Protein AF-A0A316HWS7-F1 (afdb_monomer_lite)

Structure (mmCIF, N/CA/C/O backbone):
data_AF-A0A316HWS7-F1
#
_entry.id   AF-A0A316HWS7-F1
#
loop_
_atom_site.group_PDB
_atom_site.id
_atom_site.type_symbol
_atom_site.label_atom_id
_atom_site.label_alt_id
_atom_site.label_comp_id
_atom_site.label_asym_id
_atom_site.label_entity_id
_atom_site.label_seq_id
_atom_site.pdbx_PDB_ins_code
_atom_site.Cartn_x
_atom_site.Cartn_y
_atom_site.Cartn_z
_atom_site.occupancy
_atom_site.B_iso_or_equiv
_atom_site.auth_seq_id
_atom_site.auth_comp_id
_atom_site.auth_asym_id
_atom_site.auth_atom_id
_atom_site.pdbx_PDB_model_num
ATOM 1 N N . MET A 1 1 ? 24.085 15.420 -29.432 1.00 38.00 1 MET A N 1
ATOM 2 C CA . MET A 1 1 ? 24.221 14.798 -28.099 1.00 38.00 1 MET A CA 1
ATOM 3 C C . MET A 1 1 ? 22.893 14.935 -27.366 1.00 38.00 1 MET A C 1
ATOM 5 O O . MET A 1 1 ? 22.726 15.829 -26.550 1.00 38.00 1 MET A O 1
ATOM 9 N N . THR A 1 2 ? 21.907 14.112 -27.714 1.00 42.03 2 THR A N 1
ATOM 10 C CA . THR A 1 2 ? 20.700 13.953 -26.896 1.00 42.03 2 THR A CA 1
ATOM 11 C C . THR A 1 2 ? 21.102 13.059 -25.739 1.00 42.03 2 THR A C 1
ATOM 13 O O . THR A 1 2 ? 21.417 11.891 -25.956 1.00 42.03 2 THR A O 1
ATOM 16 N N . GLY A 1 3 ? 21.231 13.645 -24.547 1.00 38.53 3 GLY A N 1
ATOM 17 C CA . GLY A 1 3 ? 21.591 12.919 -23.337 1.00 38.53 3 GLY A CA 1
ATOM 18 C C . GLY A 1 3 ? 20.666 11.723 -23.193 1.00 38.53 3 GLY A C 1
ATOM 19 O O . GLY A 1 3 ? 19.465 11.897 -22.994 1.00 38.53 3 GLY A O 1
ATOM 20 N N . ALA A 1 4 ? 21.220 10.525 -23.369 1.00 46.38 4 ALA A N 1
ATOM 21 C CA . ALA A 1 4 ? 20.527 9.294 -23.068 1.00 46.38 4 ALA A CA 1
ATOM 22 C C . ALA A 1 4 ? 20.245 9.344 -21.571 1.00 46.38 4 ALA A C 1
ATOM 24 O O . ALA A 1 4 ? 21.133 9.102 -20.753 1.00 46.38 4 ALA A O 1
ATOM 25 N N . ILE A 1 5 ? 19.027 9.740 -21.202 1.00 48.34 5 ILE A N 1
ATOM 26 C CA . ILE A 1 5 ? 18.534 9.462 -19.868 1.00 48.34 5 ILE A CA 1
ATOM 27 C C . ILE A 1 5 ? 18.347 7.950 -19.861 1.00 48.34 5 ILE A C 1
ATOM 29 O O . ILE A 1 5 ? 17.308 7.430 -20.261 1.00 48.34 5 ILE A O 1
ATOM 33 N N . VAL A 1 6 ? 19.421 7.244 -19.512 1.00 54.03 6 VAL A N 1
ATOM 34 C CA . VAL A 1 6 ? 19.398 5.821 -19.203 1.00 54.03 6 VAL A CA 1
ATOM 35 C C . VAL A 1 6 ? 18.624 5.724 -17.895 1.00 54.03 6 VAL A C 1
ATOM 37 O O . VAL A 1 6 ? 19.195 5.714 -16.809 1.00 54.03 6 VAL A O 1
ATOM 40 N N . TYR A 1 7 ? 17.297 5.795 -17.984 1.00 56.41 7 TYR A N 1
ATOM 41 C CA . TYR A 1 7 ? 16.450 5.419 -16.870 1.00 56.41 7 TYR A CA 1
ATOM 42 C C . TYR A 1 7 ? 16.719 3.939 -16.621 1.00 56.41 7 TYR A C 1
ATOM 44 O O . TYR A 1 7 ? 16.537 3.113 -17.514 1.00 56.41 7 TYR A O 1
ATOM 52 N N . ASP A 1 8 ? 17.187 3.608 -15.420 1.00 65.19 8 ASP A N 1
ATOM 53 C CA . ASP A 1 8 ? 17.309 2.225 -14.983 1.00 65.19 8 ASP A CA 1
ATOM 54 C C . ASP A 1 8 ? 15.892 1.692 -14.727 1.00 65.19 8 ASP A C 1
ATOM 56 O O . ASP A 1 8 ? 15.340 1.756 -13.626 1.00 65.19 8 ASP A O 1
ATOM 60 N N . TYR A 1 9 ? 15.239 1.271 -15.812 1.00 65.06 9 TYR A N 1
ATOM 61 C CA . TYR A 1 9 ? 13.881 0.735 -15.801 1.00 65.06 9 TYR A CA 1
ATOM 62 C C . TYR A 1 9 ? 13.765 -0.479 -14.880 1.00 65.06 9 TYR A C 1
ATOM 64 O O . TYR A 1 9 ? 12.698 -0.699 -14.306 1.00 65.06 9 TYR A O 1
ATOM 72 N N . GLN A 1 10 ? 14.864 -1.217 -14.700 1.00 66.69 10 GLN A N 1
ATOM 73 C CA . GLN A 1 10 ? 14.963 -2.307 -13.741 1.00 66.69 10 GLN A CA 1
ATOM 74 C C . GLN A 1 10 ? 14.808 -1.767 -12.316 1.00 66.69 10 GLN A C 1
ATOM 76 O O . GLN A 1 10 ? 13.919 -2.208 -11.591 1.00 66.69 10 GLN A O 1
ATOM 81 N N . ALA A 1 11 ? 15.581 -0.739 -11.951 1.00 70.31 11 ALA A N 1
ATOM 82 C CA . ALA A 1 11 ? 15.499 -0.109 -10.634 1.00 70.31 11 ALA A CA 1
ATOM 83 C C . ALA A 1 11 ? 14.122 0.528 -10.363 1.00 70.31 11 ALA A C 1
ATOM 85 O O . ALA A 1 11 ? 13.607 0.446 -9.247 1.00 70.31 11 ALA A O 1
ATOM 86 N N . LEU A 1 12 ? 13.485 1.123 -11.378 1.00 68.81 12 LEU A N 1
ATOM 87 C CA . LEU A 1 12 ? 12.126 1.668 -11.261 1.00 68.81 12 LEU A CA 1
ATOM 88 C C . LEU A 1 12 ? 11.074 0.565 -11.086 1.00 68.81 12 LEU A C 1
ATOM 90 O O . LEU A 1 12 ? 10.195 0.690 -10.231 1.00 68.81 12 LEU A O 1
ATOM 94 N N . ALA A 1 13 ? 11.163 -0.522 -11.855 1.00 72.88 13 ALA A N 1
ATOM 95 C CA . ALA A 1 13 ? 10.273 -1.671 -11.715 1.00 72.88 13 ALA A CA 1
ATOM 96 C C . ALA A 1 13 ? 10.434 -2.346 -10.346 1.00 72.88 13 ALA A C 1
ATOM 98 O O . ALA A 1 13 ? 9.436 -2.691 -9.710 1.00 72.88 13 ALA A O 1
ATOM 99 N N . ASP A 1 14 ? 11.669 -2.485 -9.865 1.00 77.75 14 ASP A N 1
ATOM 100 C CA . ASP A 1 14 ? 11.967 -3.031 -8.543 1.00 77.75 14 ASP A CA 1
ATOM 101 C C . ASP A 1 14 ? 11.473 -2.105 -7.424 1.00 77.75 14 ASP A C 1
ATOM 103 O O . ASP A 1 14 ? 10.890 -2.585 -6.450 1.00 77.75 14 ASP A O 1
ATOM 107 N N . GLY A 1 15 ? 11.595 -0.784 -7.593 1.00 76.44 15 GLY A N 1
ATOM 108 C CA . GLY A 1 15 ? 11.021 0.209 -6.684 1.00 76.44 15 GLY A CA 1
ATOM 109 C C . GLY A 1 15 ? 9.495 0.120 -6.603 1.00 76.44 15 GLY A C 1
ATOM 110 O O . GLY A 1 15 ? 8.932 0.105 -5.508 1.00 76.44 15 GLY A O 1
ATOM 111 N N . VAL A 1 16 ? 8.807 -0.023 -7.742 1.00 77.06 16 VAL A N 1
ATOM 112 C CA . VAL A 1 16 ? 7.352 -0.260 -7.772 1.00 77.06 16 VAL A CA 1
ATOM 113 C C . VAL A 1 16 ? 6.992 -1.561 -7.058 1.00 77.06 16 VAL A C 1
ATOM 115 O O . VAL A 1 16 ? 6.060 -1.571 -6.254 1.00 77.06 16 VAL A O 1
ATOM 118 N N . ARG A 1 17 ? 7.750 -2.641 -7.286 1.00 79.19 17 ARG A N 1
ATOM 119 C CA . ARG A 1 17 ? 7.531 -3.936 -6.625 1.00 79.19 17 ARG A CA 1
ATOM 120 C C . ARG A 1 17 ? 7.714 -3.835 -5.105 1.00 79.19 17 ARG A C 1
ATOM 122 O O . ARG A 1 17 ? 6.888 -4.346 -4.352 1.00 79.19 17 ARG A O 1
ATOM 129 N N . GLN A 1 18 ? 8.750 -3.133 -4.639 1.00 81.44 18 GLN A N 1
ATOM 130 C CA . GLN A 1 18 ? 8.958 -2.870 -3.211 1.00 81.44 18 GLN A CA 1
ATOM 131 C C . GLN A 1 18 ? 7.812 -2.061 -2.602 1.00 81.44 18 GLN A C 1
ATOM 133 O O . GLN A 1 18 ? 7.335 -2.408 -1.523 1.00 81.44 18 GLN A O 1
ATOM 138 N N . MET A 1 19 ? 7.337 -1.020 -3.289 1.00 75.56 19 MET A N 1
ATOM 139 C CA . MET A 1 19 ? 6.225 -0.202 -2.800 1.00 75.56 19 MET A CA 1
ATOM 140 C C . MET A 1 19 ? 4.904 -0.981 -2.755 1.00 75.56 19 MET A C 1
ATOM 142 O O . MET A 1 19 ? 4.148 -0.835 -1.797 1.00 75.56 19 MET A O 1
ATOM 146 N N . GLN A 1 20 ? 4.641 -1.860 -3.729 1.00 80.44 20 GLN A N 1
ATOM 147 C CA . GLN A 1 20 ? 3.481 -2.759 -3.700 1.00 80.44 20 GLN A CA 1
ATOM 148 C C . GLN A 1 20 ? 3.541 -3.719 -2.505 1.00 80.44 20 GLN A C 1
ATOM 150 O O . GLN A 1 20 ? 2.556 -3.861 -1.780 1.00 80.44 20 GLN A O 1
ATOM 155 N N . ASN A 1 21 ? 4.707 -4.320 -2.249 1.00 84.25 21 ASN A N 1
ATOM 156 C CA . ASN A 1 21 ? 4.914 -5.183 -1.084 1.00 84.25 21 ASN A CA 1
ATOM 157 C C . ASN A 1 21 ? 4.745 -4.411 0.235 1.00 84.25 21 ASN A C 1
ATOM 159 O O . ASN A 1 21 ? 4.120 -4.907 1.171 1.00 84.25 21 ASN A O 1
ATOM 163 N N . ALA A 1 22 ? 5.267 -3.184 0.316 1.00 77.25 22 ALA A N 1
ATOM 164 C CA . ALA A 1 22 ? 5.090 -2.325 1.482 1.00 77.25 22 ALA A CA 1
ATOM 165 C C . ALA A 1 22 ? 3.608 -1.998 1.719 1.00 77.25 22 ALA A C 1
ATOM 167 O O . ALA A 1 22 ? 3.133 -2.146 2.842 1.00 77.25 22 ALA A O 1
ATOM 168 N N . ASN A 1 23 ? 2.856 -1.636 0.675 1.00 76.88 23 ASN A N 1
ATOM 169 C CA . ASN A 1 23 ? 1.419 -1.378 0.786 1.00 76.88 23 ASN A CA 1
ATOM 170 C C . ASN A 1 23 ? 0.639 -2.615 1.252 1.00 76.88 23 ASN A C 1
ATOM 172 O O . ASN A 1 23 ? -0.202 -2.479 2.137 1.00 76.88 23 ASN A O 1
ATOM 176 N N . GLN A 1 24 ? 0.935 -3.807 0.720 1.00 83.06 24 GLN A N 1
ATOM 177 C CA . GLN A 1 24 ? 0.309 -5.055 1.182 1.00 83.06 24 GLN A CA 1
ATOM 178 C C . GLN A 1 24 ? 0.594 -5.323 2.663 1.00 83.06 24 GLN A C 1
ATOM 180 O O . GLN A 1 24 ? -0.319 -5.656 3.418 1.00 83.06 24 GLN A O 1
ATOM 185 N N . ASN A 1 25 ? 1.838 -5.126 3.106 1.00 81.81 25 ASN A N 1
ATOM 186 C CA . ASN A 1 25 ? 2.198 -5.275 4.516 1.00 81.81 25 ASN A CA 1
ATOM 187 C C . ASN A 1 25 ? 1.467 -4.259 5.405 1.00 81.81 25 ASN A C 1
ATOM 189 O O . ASN A 1 25 ? 1.011 -4.606 6.494 1.00 81.81 25 ASN A O 1
ATOM 193 N N . ILE A 1 26 ? 1.320 -3.006 4.958 1.00 77.38 26 ILE A N 1
ATOM 194 C CA . ILE A 1 26 ? 0.577 -1.997 5.722 1.00 77.38 26 ILE A CA 1
ATOM 195 C C . ILE A 1 26 ? -0.914 -2.355 5.772 1.00 77.38 26 ILE A C 1
ATOM 197 O O . ILE A 1 26 ? -1.519 -2.247 6.833 1.00 77.38 26 ILE A O 1
ATOM 201 N N . GLU A 1 27 ? -1.507 -2.830 4.677 1.00 79.44 27 GLU A N 1
ATOM 202 C CA . GLU A 1 27 ? -2.908 -3.267 4.641 1.00 79.44 27 GLU A CA 1
ATOM 203 C C . GLU A 1 27 ? -3.171 -4.431 5.610 1.00 79.44 27 GLU A C 1
ATOM 205 O O . GLU A 1 27 ? -4.147 -4.405 6.368 1.00 79.44 27 GLU A O 1
ATOM 210 N N . GLN A 1 28 ? -2.258 -5.405 5.669 1.00 83.75 28 GLN A N 1
ATOM 211 C CA . GLN A 1 28 ? -2.309 -6.497 6.645 1.00 83.75 28 GLN A CA 1
ATOM 212 C C . GLN A 1 28 ? -2.193 -5.982 8.085 1.00 83.75 28 GLN A C 1
ATOM 214 O O . GLN A 1 28 ? -3.011 -6.344 8.930 1.00 83.75 28 GLN A O 1
ATOM 219 N N . ASN A 1 29 ? -1.231 -5.096 8.361 1.00 77.38 29 ASN A N 1
ATOM 220 C CA . ASN A 1 29 ? -1.041 -4.511 9.690 1.00 77.38 29 ASN A CA 1
ATOM 221 C C . ASN A 1 29 ? -2.256 -3.694 10.144 1.00 77.38 29 ASN A C 1
ATOM 223 O O . ASN A 1 29 ? -2.669 -3.797 11.295 1.00 77.38 29 ASN A O 1
ATOM 227 N N . VAL A 1 30 ? -2.858 -2.909 9.248 1.00 77.44 30 VAL A N 1
ATOM 228 C CA . VAL A 1 30 ? -4.066 -2.122 9.539 1.00 77.44 30 VAL A CA 1
ATOM 229 C C . VAL A 1 30 ? -5.256 -3.037 9.800 1.00 77.44 30 VAL A C 1
ATOM 231 O O . VAL A 1 30 ? -6.008 -2.794 10.740 1.00 77.44 30 VAL A O 1
ATOM 234 N N . THR A 1 31 ? -5.408 -4.112 9.026 1.00 8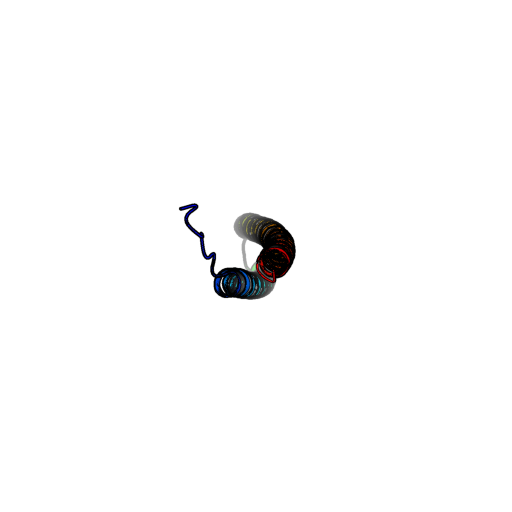1.31 31 THR A N 1
ATOM 235 C CA . THR A 1 31 ? -6.466 -5.110 9.245 1.00 81.31 31 THR A CA 1
ATOM 236 C C . THR A 1 31 ? -6.307 -5.795 10.603 1.00 81.31 31 THR A C 1
ATOM 238 O O . THR A 1 31 ? -7.271 -5.878 11.364 1.00 81.31 31 THR A O 1
ATOM 241 N N . ALA A 1 32 ? -5.088 -6.223 10.942 1.00 81.38 32 ALA A N 1
ATOM 242 C CA . ALA A 1 32 ? -4.781 -6.836 12.232 1.00 81.38 32 ALA A CA 1
ATOM 243 C C . ALA A 1 32 ? -5.035 -5.867 13.398 1.00 81.38 32 ALA A C 1
ATOM 245 O O . ALA A 1 32 ? -5.645 -6.244 14.399 1.00 81.38 32 ALA A O 1
ATOM 246 N N . LEU A 1 33 ? -4.630 -4.602 13.252 1.00 74.88 33 LEU A N 1
ATOM 247 C CA . LEU A 1 33 ? -4.874 -3.566 14.251 1.00 74.88 33 LEU A CA 1
ATOM 248 C C . LEU A 1 33 ? -6.377 -3.300 14.425 1.00 74.88 33 LEU A C 1
ATOM 250 O O . LEU A 1 33 ? -6.849 -3.145 15.546 1.00 74.88 33 LEU A O 1
ATOM 254 N N . ASN A 1 34 ? -7.151 -3.291 13.337 1.00 75.19 34 ASN A N 1
ATOM 255 C CA . ASN A 1 34 ? -8.602 -3.108 13.389 1.00 75.19 34 ASN A CA 1
ATOM 256 C C . ASN A 1 34 ? -9.298 -4.270 14.122 1.00 75.19 34 ASN A C 1
ATOM 258 O O . ASN A 1 34 ? -10.134 -4.033 14.989 1.00 75.19 34 ASN A O 1
ATOM 262 N N . GLN A 1 35 ? -8.884 -5.516 13.871 1.00 79.00 35 GLN A N 1
ATOM 263 C CA . GLN A 1 35 ? -9.390 -6.689 14.597 1.00 79.00 35 GLN A CA 1
ATOM 264 C C . GLN A 1 35 ? -9.052 -6.644 16.093 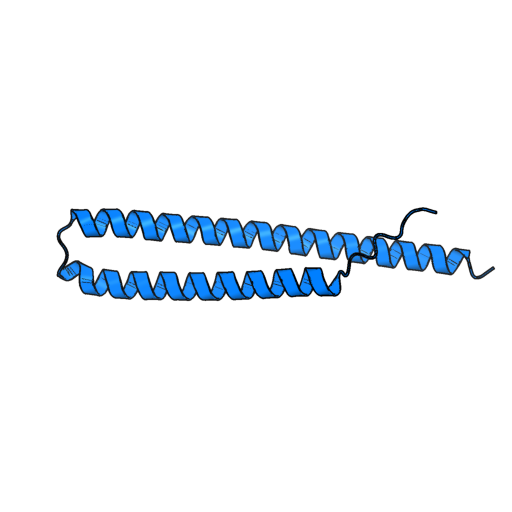1.00 79.00 35 GLN A C 1
ATOM 266 O O . GLN A 1 35 ? -9.917 -6.903 16.931 1.00 79.00 35 GLN A O 1
ATOM 271 N N . GLN A 1 36 ? -7.814 -6.279 16.444 1.00 73.38 36 GLN A N 1
ATOM 272 C CA . GLN A 1 36 ? -7.412 -6.125 17.845 1.00 73.38 36 GLN A CA 1
ATOM 273 C C . GLN A 1 36 ? -8.236 -5.041 18.539 1.00 73.38 36 GLN A C 1
ATOM 275 O O . GLN A 1 36 ? -8.739 -5.263 19.640 1.00 73.38 36 GLN A O 1
ATOM 280 N N . VAL A 1 37 ? -8.438 -3.895 17.885 1.00 69.19 37 VAL A N 1
ATOM 281 C CA . VAL A 1 37 ? -9.243 -2.814 18.453 1.00 69.19 37 VAL A CA 1
ATOM 282 C C . VAL A 1 37 ? -10.720 -3.181 18.538 1.00 69.19 37 VAL A C 1
ATOM 284 O O . VAL A 1 37 ? -11.323 -2.875 19.555 1.00 69.19 37 VAL A O 1
ATOM 287 N N . GLN A 1 38 ? -11.296 -3.902 17.573 1.00 70.94 38 GLN A N 1
ATOM 288 C CA . GLN A 1 38 ? -12.661 -4.427 17.706 1.00 70.94 38 GLN A CA 1
ATOM 289 C C . GLN A 1 38 ? -12.811 -5.339 18.927 1.00 70.94 38 GLN A C 1
ATOM 291 O O . GLN A 1 38 ? -13.785 -5.199 19.657 1.00 70.94 38 GLN A O 1
ATOM 296 N N . SER A 1 39 ? -11.829 -6.202 19.211 1.00 74.25 39 SER A N 1
ATOM 297 C CA . SER A 1 39 ? -11.860 -7.029 20.429 1.00 74.25 39 SER A CA 1
ATOM 298 C C . SER A 1 39 ? -11.723 -6.213 21.720 1.00 74.25 39 SER A C 1
ATOM 300 O O . SER A 1 39 ? -12.267 -6.584 22.755 1.00 74.25 39 SER A O 1
ATOM 302 N N . LEU A 1 40 ? -11.018 -5.079 21.662 1.00 66.81 40 LEU A N 1
ATOM 303 C CA . LEU A 1 40 ? -10.856 -4.156 22.787 1.00 66.81 40 LEU A CA 1
ATOM 304 C C . LEU A 1 40 ? -12.036 -3.188 22.920 1.00 66.81 40 LEU A C 1
ATOM 306 O O . LEU A 1 40 ? -12.243 -2.642 24.000 1.00 66.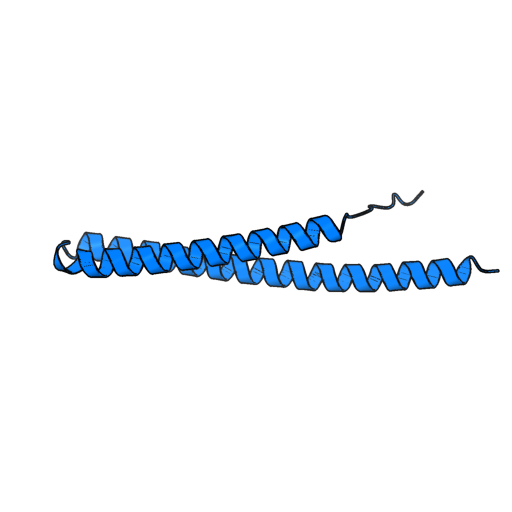81 40 LEU A O 1
ATOM 310 N N . MET A 1 41 ? -12.807 -2.962 21.858 1.00 65.06 41 MET A N 1
ATOM 311 C CA . MET A 1 41 ? -13.935 -2.033 21.829 1.00 65.06 41 MET A CA 1
ATOM 312 C C . MET A 1 41 ? -15.094 -2.466 22.723 1.00 65.06 41 MET A C 1
ATOM 314 O O . MET A 1 41 ? -15.812 -1.595 23.199 1.00 65.06 41 MET A O 1
ATOM 318 N N . ASP A 1 42 ? -15.205 -3.753 23.054 1.00 63.44 42 ASP A N 1
ATOM 319 C CA . ASP A 1 42 ? -16.097 -4.212 24.128 1.00 63.44 42 ASP A CA 1
ATOM 320 C C . ASP A 1 42 ? -15.739 -3.579 25.495 1.00 63.44 42 ASP A C 1
ATOM 322 O O . ASP A 1 42 ? -16.573 -3.538 26.398 1.00 63.44 42 ASP A O 1
ATOM 326 N N . SER A 1 43 ? -14.517 -3.044 25.648 1.00 66.88 43 SER A N 1
ATOM 327 C CA . SER A 1 43 ? -14.022 -2.363 26.856 1.00 66.88 43 SER A CA 1
ATOM 328 C C . SER A 1 43 ? -13.835 -0.841 26.730 1.00 66.88 43 SER A C 1
ATOM 330 O O . SER A 1 43 ? -13.656 -0.177 27.752 1.00 66.88 43 SER A O 1
ATOM 332 N N . PHE A 1 44 ? -13.862 -0.268 25.519 1.00 61.78 44 PHE A N 1
ATOM 333 C CA . PHE A 1 44 ? -13.615 1.165 25.297 1.00 61.78 44 PHE A CA 1
ATOM 334 C C . PHE A 1 44 ? -14.922 1.957 25.157 1.00 61.78 44 PHE A C 1
ATOM 336 O O . PHE A 1 44 ? -15.805 1.602 24.383 1.00 61.78 44 PHE A O 1
ATOM 343 N N . ASP A 1 45 ? -15.006 3.086 25.862 1.00 69.00 45 ASP A N 1
ATOM 344 C CA . ASP A 1 45 ? -16.119 4.037 25.777 1.00 69.00 45 ASP A CA 1
ATOM 345 C C . ASP A 1 45 ? -16.305 4.581 24.337 1.00 69.00 45 ASP A C 1
ATOM 347 O O . ASP A 1 45 ? -15.339 4.801 23.591 1.00 69.00 45 ASP A O 1
ATOM 351 N N . GLY A 1 46 ? -17.560 4.790 23.927 1.00 67.56 46 GLY A N 1
ATOM 352 C CA . GLY A 1 46 ? -17.997 4.847 22.522 1.00 67.56 46 GLY A CA 1
ATOM 353 C C . GLY A 1 46 ? -17.386 5.971 21.670 1.00 67.56 46 GLY A C 1
ATOM 354 O O . GLY A 1 46 ? -17.357 5.885 20.437 1.00 67.56 46 GLY A O 1
ATOM 355 N N . GLN A 1 47 ? -16.844 7.019 22.294 1.00 74.75 47 GLN A N 1
ATOM 356 C CA . GLN A 1 47 ? -16.230 8.144 21.584 1.00 74.75 47 GLN A CA 1
ATOM 357 C C . GLN A 1 47 ? -14.817 7.822 21.062 1.00 74.75 47 GLN A C 1
ATOM 359 O O . GLN A 1 47 ? -14.488 8.182 19.928 1.00 74.75 47 GLN A O 1
ATOM 364 N N . THR A 1 48 ? -14.006 7.089 21.832 1.00 72.12 48 THR A N 1
ATOM 365 C CA . THR A 1 48 ? -12.640 6.676 21.443 1.00 72.12 48 THR A CA 1
ATOM 366 C C . THR A 1 48 ? -12.681 5.652 20.313 1.00 72.12 48 THR A C 1
ATOM 368 O O . THR A 1 48 ? -11.976 5.772 19.312 1.00 72.12 48 THR A O 1
ATOM 371 N N . ALA A 1 49 ? -13.598 4.696 20.437 1.00 70.88 49 ALA A N 1
ATOM 372 C CA . ALA A 1 49 ? -13.971 3.745 19.402 1.00 70.88 49 ALA A CA 1
ATOM 373 C C . ALA A 1 49 ? -14.300 4.411 18.054 1.00 70.88 49 ALA A C 1
ATOM 375 O O . ALA A 1 49 ? -13.806 4.013 16.997 1.00 70.88 49 ALA A O 1
ATOM 376 N N . THR A 1 50 ? -15.120 5.463 18.088 1.00 76.56 50 THR A N 1
ATOM 377 C CA . THR A 1 50 ? -15.544 6.187 16.882 1.00 76.56 50 THR A CA 1
ATOM 378 C C . THR A 1 50 ? -14.370 6.895 16.203 1.00 76.56 50 THR A C 1
ATOM 380 O O . THR A 1 50 ? -14.207 6.787 14.987 1.00 76.56 50 THR A O 1
ATOM 383 N N . GLN A 1 51 ? -13.524 7.592 16.969 1.00 77.44 51 GLN A N 1
ATOM 384 C CA . GLN A 1 51 ? -12.340 8.273 16.426 1.00 77.44 51 GLN A CA 1
ATOM 385 C C . GLN A 1 51 ? -11.337 7.286 15.824 1.00 77.44 51 GLN A C 1
ATOM 387 O O . GLN A 1 51 ? -10.747 7.558 14.776 1.00 77.44 51 GLN A O 1
ATOM 392 N N . TYR A 1 52 ? -11.171 6.125 16.457 1.00 72.69 52 TYR A N 1
ATOM 393 C CA . TYR A 1 52 ? -10.304 5.082 15.936 1.00 72.69 52 TYR A CA 1
ATOM 394 C C . TYR A 1 52 ? -10.814 4.532 14.599 1.00 72.69 52 TYR A C 1
ATOM 396 O O . TYR A 1 52 ? -10.056 4.519 13.630 1.00 72.69 52 TYR A O 1
ATOM 404 N N . ASN A 1 53 ? -12.098 4.161 14.506 1.00 75.56 53 ASN A N 1
ATOM 405 C CA . ASN A 1 53 ? -12.694 3.683 13.252 1.00 75.56 53 ASN A CA 1
ATOM 406 C C . ASN A 1 53 ? -12.523 4.705 12.117 1.00 75.56 53 ASN A C 1
ATOM 408 O O . ASN A 1 53 ? -12.134 4.346 11.008 1.00 75.56 53 ASN A O 1
ATOM 412 N N . GLN A 1 54 ? -12.702 5.999 12.406 1.00 82.38 54 GLN A N 1
ATOM 413 C CA . GLN A 1 54 ? -12.456 7.066 11.430 1.00 82.38 54 GLN A CA 1
ATOM 414 C C . GLN A 1 54 ? -10.991 7.136 10.972 1.00 82.38 54 GLN A C 1
ATOM 416 O O . GLN A 1 54 ? -10.721 7.402 9.796 1.00 82.38 54 GLN A O 1
ATOM 421 N N . CYS A 1 55 ? -10.039 6.922 11.883 1.00 79.38 55 CYS A N 1
ATOM 422 C CA . CYS A 1 55 ? -8.617 6.880 11.555 1.00 79.38 55 CYS A CA 1
ATOM 423 C C . CYS A 1 55 ? -8.284 5.652 10.695 1.00 79.38 55 CYS A C 1
ATOM 425 O O . CYS A 1 55 ? -7.651 5.796 9.648 1.00 79.38 55 CYS A O 1
ATOM 427 N N . ALA A 1 56 ? -8.775 4.472 11.083 1.00 75.00 56 ALA A N 1
ATOM 428 C CA . ALA A 1 56 ? -8.596 3.225 10.344 1.00 75.00 56 ALA A CA 1
ATOM 429 C C . ALA A 1 56 ? -9.157 3.331 8.915 1.00 75.00 56 ALA A C 1
ATOM 431 O O . ALA A 1 56 ? -8.443 3.051 7.950 1.00 75.00 56 ALA A O 1
ATOM 432 N N . ASP A 1 57 ? -10.377 3.853 8.758 1.00 79.19 57 ASP A N 1
ATOM 433 C CA . ASP A 1 57 ? -11.000 4.101 7.452 1.00 79.19 57 ASP A CA 1
ATOM 434 C C . ASP A 1 57 ? -10.192 5.076 6.588 1.00 79.19 57 ASP A C 1
ATOM 436 O O . ASP A 1 57 ? -10.105 4.928 5.363 1.00 79.19 57 ASP A O 1
ATOM 440 N N . ARG A 1 58 ? -9.608 6.110 7.209 1.00 82.56 58 ARG A N 1
ATOM 441 C CA . ARG A 1 58 ? -8.770 7.088 6.507 1.00 82.56 58 ARG A CA 1
ATOM 442 C C . ARG A 1 58 ? -7.473 6.449 6.018 1.00 82.56 58 ARG A C 1
ATOM 444 O O . ARG A 1 58 ? -7.086 6.695 4.875 1.00 82.56 58 ARG A O 1
ATOM 451 N N . ILE A 1 59 ? -6.821 5.640 6.851 1.00 77.56 59 ILE A N 1
ATOM 452 C CA . ILE A 1 59 ? -5.605 4.911 6.473 1.00 77.56 59 ILE A CA 1
ATOM 453 C C . ILE A 1 59 ? -5.915 3.947 5.325 1.00 77.56 59 ILE A C 1
ATOM 455 O O . ILE A 1 59 ? -5.202 3.950 4.323 1.00 77.56 59 ILE A O 1
ATOM 459 N N . PHE A 1 60 ? -7.018 3.198 5.412 1.00 77.31 60 PHE A N 1
ATOM 460 C CA . PHE A 1 60 ? -7.429 2.265 4.364 1.00 77.31 60 PHE A CA 1
ATOM 461 C C . PHE A 1 60 ? -7.652 2.966 3.015 1.00 77.31 60 PHE A C 1
ATOM 463 O O . PHE A 1 60 ? -7.131 2.532 1.987 1.00 77.31 60 PHE A O 1
ATOM 470 N N . ARG A 1 61 ? -8.349 4.112 3.010 1.00 82.06 61 ARG A N 1
ATOM 471 C CA . ARG A 1 61 ? -8.512 4.928 1.794 1.00 82.06 61 ARG A CA 1
ATOM 472 C C . ARG A 1 61 ? -7.177 5.388 1.216 1.00 82.06 61 ARG A C 1
ATOM 474 O O . ARG A 1 61 ? -6.968 5.268 0.013 1.00 82.06 61 ARG A O 1
ATOM 481 N N . LYS A 1 62 ? -6.260 5.867 2.059 1.00 79.19 62 LYS A N 1
ATOM 482 C CA . LYS A 1 62 ? -4.935 6.328 1.618 1.00 79.19 62 LYS A CA 1
ATOM 483 C C . LYS A 1 62 ? -4.077 5.199 1.045 1.00 79.19 62 LYS A C 1
ATOM 485 O O . LYS A 1 62 ? -3.369 5.420 0.067 1.00 79.19 62 LYS A O 1
ATOM 490 N N . LEU A 1 63 ? -4.168 3.993 1.602 1.00 77.12 63 LEU A N 1
ATOM 491 C CA . LEU A 1 63 ? -3.491 2.813 1.056 1.00 77.12 63 LEU A CA 1
ATOM 492 C C . LEU A 1 63 ? -4.049 2.414 -0.305 1.00 77.12 63 LEU A C 1
ATOM 494 O O . LEU A 1 63 ? -3.284 2.110 -1.219 1.00 77.12 63 LEU A O 1
ATOM 498 N N . ARG A 1 64 ? -5.372 2.471 -0.468 1.00 79.00 64 ARG A N 1
ATOM 499 C CA . ARG A 1 64 ? -6.015 2.209 -1.755 1.00 79.00 64 ARG A CA 1
ATOM 500 C C . ARG A 1 64 ? -5.595 3.225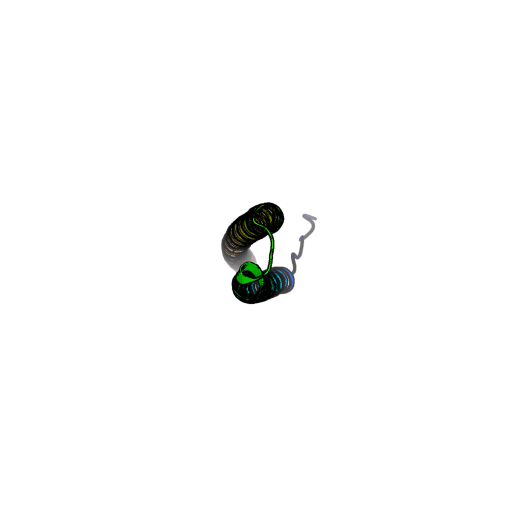 -2.820 1.00 79.00 64 ARG A C 1
ATOM 502 O O . ARG A 1 64 ? -5.193 2.814 -3.903 1.00 79.00 64 ARG A O 1
ATOM 509 N N . GLU A 1 65 ? -5.598 4.516 -2.486 1.00 84.25 65 GLU A N 1
ATOM 510 C CA . GLU A 1 65 ? -5.080 5.581 -3.361 1.00 84.25 65 GLU A CA 1
ATOM 511 C C . GLU A 1 65 ? -3.607 5.330 -3.738 1.00 84.25 65 GLU A C 1
ATOM 513 O O . GLU A 1 65 ? -3.238 5.424 -4.907 1.00 84.25 65 GLU A O 1
ATOM 518 N N . SER A 1 66 ? -2.766 4.947 -2.768 1.00 75.19 66 SER A N 1
ATOM 519 C CA . SER A 1 66 ? -1.355 4.605 -3.004 1.00 75.19 66 SER A CA 1
ATOM 520 C C . SER A 1 66 ? -1.208 3.435 -3.985 1.00 75.19 66 SER A C 1
ATOM 522 O O . SER A 1 66 ? -0.438 3.515 -4.941 1.00 75.19 66 SER A O 1
ATOM 524 N N . ASN A 1 67 ? -1.991 2.367 -3.813 1.00 77.00 67 ASN A N 1
ATOM 525 C CA . ASN A 1 67 ? -1.990 1.223 -4.728 1.00 77.00 67 ASN A CA 1
ATOM 526 C C . ASN A 1 67 ? -2.446 1.594 -6.145 1.00 77.00 67 ASN A C 1
ATOM 528 O O . ASN A 1 67 ? -1.857 1.120 -7.118 1.00 77.00 67 ASN A O 1
ATOM 532 N N . GLU A 1 68 ? -3.454 2.455 -6.284 1.00 81.50 68 GLU A N 1
ATOM 533 C CA . GLU A 1 68 ? -3.909 2.945 -7.589 1.00 81.50 68 GLU A CA 1
ATOM 534 C C . GLU A 1 68 ? -2.808 3.747 -8.302 1.00 81.50 68 GLU A C 1
ATOM 536 O O . GLU A 1 68 ? -2.535 3.499 -9.480 1.00 81.50 68 GLU A O 1
ATOM 541 N N . VAL A 1 69 ? -2.106 4.632 -7.584 1.00 82.06 69 VAL A N 1
ATOM 542 C CA . VAL A 1 69 ? -0.964 5.393 -8.122 1.00 82.06 69 VAL A CA 1
ATOM 543 C C . VAL A 1 69 ? 0.180 4.464 -8.535 1.00 82.06 69 VAL A C 1
ATOM 545 O O . VAL A 1 69 ? 0.725 4.611 -9.630 1.00 82.06 69 VAL A O 1
ATOM 548 N N . LEU A 1 70 ? 0.525 3.465 -7.717 1.00 78.00 70 LEU A N 1
ATOM 549 C CA . LEU A 1 70 ? 1.569 2.492 -8.062 1.00 78.00 70 LEU A CA 1
ATOM 550 C C . LEU A 1 70 ? 1.218 1.682 -9.312 1.00 78.00 70 LEU A C 1
ATOM 552 O O . LEU A 1 70 ? 2.087 1.451 -10.154 1.00 78.00 70 LEU A O 1
ATOM 556 N N . ASN A 1 71 ? -0.048 1.290 -9.470 1.00 78.12 71 ASN A N 1
ATOM 557 C CA . ASN A 1 71 ? -0.509 0.616 -10.682 1.00 78.12 71 ASN A CA 1
ATOM 558 C C . ASN A 1 71 ? -0.376 1.517 -11.914 1.00 78.12 71 ASN A C 1
ATOM 560 O O . ASN A 1 71 ? 0.100 1.066 -12.955 1.00 78.12 71 ASN A O 1
ATOM 564 N N . GLN A 1 72 ? -0.732 2.799 -11.802 1.00 81.56 72 GLN A N 1
ATOM 565 C CA . GLN A 1 72 ? -0.555 3.759 -12.894 1.00 81.56 72 GLN A CA 1
ATOM 566 C C . GLN A 1 72 ? 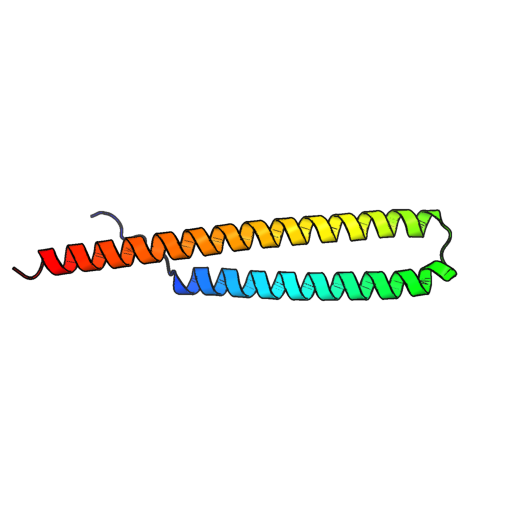0.922 3.935 -13.268 1.00 81.56 72 GLN A C 1
ATOM 568 O O . GLN A 1 72 ? 1.258 3.927 -14.453 1.00 81.56 72 GLN A O 1
ATOM 573 N N . ILE A 1 73 ? 1.815 4.034 -12.277 1.00 79.69 73 ILE A N 1
ATOM 574 C CA . ILE A 1 73 ? 3.264 4.109 -12.506 1.00 79.69 73 ILE A CA 1
ATOM 575 C C . ILE A 1 73 ? 3.757 2.840 -13.211 1.00 79.69 73 ILE A C 1
ATOM 577 O O . ILE A 1 73 ? 4.463 2.939 -14.211 1.00 79.69 73 ILE A O 1
ATOM 581 N N . SER A 1 74 ? 3.338 1.657 -12.754 1.00 74.25 74 SER A N 1
ATOM 582 C CA . SER A 1 74 ? 3.694 0.375 -13.377 1.00 74.25 74 SER A CA 1
ATOM 583 C C . SER A 1 74 ? 3.259 0.297 -14.847 1.00 74.25 74 SER A C 1
ATOM 585 O O . SER A 1 74 ? 4.042 -0.085 -15.719 1.00 74.25 74 SER A O 1
ATOM 587 N N . VAL A 1 75 ? 2.024 0.709 -15.152 1.00 80.12 75 VAL A N 1
ATOM 588 C CA . VAL A 1 75 ? 1.493 0.735 -16.524 1.00 80.12 75 VAL A CA 1
ATOM 589 C C . VAL A 1 75 ? 2.280 1.710 -17.403 1.00 80.12 75 VAL A C 1
ATOM 591 O O . VAL A 1 75 ? 2.638 1.368 -18.532 1.00 80.12 75 VAL A O 1
ATOM 594 N N . ASN A 1 76 ? 2.581 2.905 -16.892 1.00 77.44 76 ASN A N 1
ATOM 595 C CA . ASN A 1 76 ? 3.347 3.911 -17.628 1.00 77.44 76 ASN A CA 1
ATOM 596 C C . ASN A 1 76 ? 4.794 3.463 -17.879 1.00 77.44 76 ASN A C 1
ATOM 598 O O . ASN A 1 76 ? 5.310 3.676 -18.976 1.00 77.44 76 ASN A O 1
ATOM 602 N N . LEU A 1 77 ? 5.426 2.791 -16.912 1.00 74.75 77 LEU A N 1
ATOM 603 C CA . LEU A 1 77 ? 6.763 2.215 -17.074 1.00 74.75 77 LEU A CA 1
ATOM 604 C C . LEU A 1 77 ? 6.785 1.120 -18.140 1.00 74.75 77 LEU A C 1
ATOM 606 O O . LEU A 1 77 ? 7.637 1.164 -19.023 1.00 74.75 77 LEU A O 1
ATOM 610 N N . ASN A 1 78 ? 5.829 0.187 -18.114 1.00 72.50 78 ASN A N 1
ATOM 611 C CA . ASN A 1 78 ? 5.731 -0.861 -19.134 1.00 72.50 78 ASN A CA 1
ATOM 612 C C . ASN A 1 78 ? 5.529 -0.275 -20.540 1.00 72.50 78 ASN A C 1
ATOM 614 O O . ASN A 1 78 ? 6.175 -0.709 -21.492 1.00 72.50 78 ASN A O 1
ATOM 618 N N . ARG A 1 79 ? 4.678 0.752 -20.681 1.00 75.75 79 ARG A N 1
ATOM 619 C CA . ARG A 1 79 ? 4.489 1.452 -21.963 1.00 75.75 79 ARG A CA 1
ATOM 620 C C . ARG A 1 79 ? 5.769 2.134 -22.447 1.00 75.75 79 ARG A C 1
ATOM 622 O O . ARG A 1 79 ? 6.132 1.964 -23.606 1.00 75.75 79 ARG A O 1
ATOM 629 N N . ASN A 1 80 ? 6.465 2.866 -21.577 1.00 69.56 80 ASN A N 1
ATOM 630 C CA . ASN A 1 80 ? 7.723 3.524 -21.941 1.00 69.56 80 ASN A CA 1
ATOM 631 C C . ASN A 1 80 ? 8.830 2.520 -22.287 1.00 69.56 80 ASN A C 1
ATOM 633 O O . ASN A 1 80 ? 9.562 2.739 -23.248 1.00 69.56 80 ASN A O 1
ATOM 637 N N . SER A 1 81 ? 8.919 1.404 -21.558 1.00 68.44 81 SER A N 1
ATOM 638 C CA . SER A 1 81 ? 9.895 0.344 -21.829 1.00 68.44 81 SER A CA 1
ATOM 639 C C . SER A 1 81 ? 9.665 -0.318 -23.192 1.00 68.44 81 SER A C 1
ATOM 641 O O . SER A 1 81 ? 10.620 -0.527 -23.940 1.00 68.44 81 SER A O 1
ATOM 643 N N . ASN A 1 82 ? 8.406 -0.580 -23.561 1.00 71.75 82 ASN A N 1
ATOM 644 C CA . ASN A 1 82 ? 8.068 -1.110 -24.885 1.00 71.75 82 ASN A CA 1
ATOM 645 C C . ASN A 1 82 ? 8.411 -0.106 -25.994 1.00 71.75 82 ASN A C 1
ATOM 647 O O . ASN A 1 82 ? 9.098 -0.462 -26.947 1.00 71.75 82 ASN A O 1
ATOM 651 N N . ASN A 1 83 ? 8.029 1.164 -25.823 1.00 73.12 83 ASN A N 1
ATOM 652 C CA . ASN A 1 83 ? 8.324 2.215 -26.799 1.00 73.12 83 ASN A CA 1
ATOM 653 C C . ASN A 1 83 ? 9.836 2.411 -27.016 1.00 73.12 83 ASN A C 1
ATOM 655 O O . ASN A 1 83 ? 10.262 2.648 -28.144 1.00 73.12 83 ASN A O 1
ATOM 659 N N . MET A 1 84 ? 10.656 2.310 -25.961 1.00 67.25 84 MET A N 1
ATOM 660 C CA . MET A 1 84 ? 12.116 2.402 -26.092 1.00 67.25 84 MET A CA 1
ATOM 661 C C . MET A 1 84 ? 12.736 1.160 -26.726 1.00 67.25 84 MET A C 1
ATOM 663 O O . MET A 1 84 ? 13.615 1.316 -27.563 1.00 67.25 84 MET A O 1
ATOM 667 N N . ASN A 1 85 ? 12.269 -0.050 -26.403 1.00 69.75 85 ASN A N 1
ATOM 668 C CA . ASN A 1 85 ? 12.720 -1.260 -27.101 1.00 69.75 85 ASN A CA 1
ATOM 669 C C . ASN A 1 85 ? 12.427 -1.192 -28.605 1.00 69.75 85 ASN A C 1
ATOM 671 O O . ASN A 1 85 ? 13.255 -1.600 -29.420 1.00 69.75 85 ASN A O 1
ATOM 675 N N . ASP A 1 86 ? 11.266 -0.657 -28.979 1.00 73.75 86 ASP A N 1
ATOM 676 C CA . ASP A 1 86 ? 10.898 -0.471 -30.380 1.00 73.75 86 ASP A CA 1
ATOM 677 C C . ASP A 1 86 ? 11.752 0.619 -31.049 1.00 73.75 86 ASP A C 1
ATOM 679 O O . ASP A 1 86 ? 12.214 0.432 -32.178 1.00 73.75 86 ASP A O 1
ATOM 683 N N . ALA A 1 87 ? 12.042 1.719 -30.344 1.00 69.81 87 ALA A N 1
ATOM 684 C CA . ALA A 1 87 ? 12.938 2.770 -30.826 1.00 69.81 87 ALA A CA 1
ATOM 685 C C . ALA A 1 87 ? 14.390 2.282 -30.993 1.00 69.81 87 ALA A C 1
ATOM 687 O O . ALA A 1 87 ? 15.022 2.589 -32.008 1.00 69.81 87 ALA A O 1
ATOM 688 N N . ASP A 1 88 ? 14.908 1.485 -30.055 1.00 68.44 88 ASP A N 1
ATOM 689 C CA . ASP A 1 88 ? 16.243 0.881 -30.135 1.00 68.44 88 ASP A CA 1
ATOM 690 C C . ASP A 1 88 ? 16.321 -0.127 -31.281 1.00 68.44 88 ASP A C 1
ATOM 692 O O . ASP A 1 88 ? 17.267 -0.088 -32.066 1.00 68.44 88 ASP A O 1
ATOM 696 N N . ARG A 1 89 ? 15.305 -0.984 -31.453 1.00 71.88 89 ARG A N 1
ATOM 697 C CA . ARG A 1 89 ? 15.220 -1.902 -32.602 1.00 71.88 89 ARG A CA 1
ATOM 698 C C . ARG A 1 89 ? 15.183 -1.154 -33.928 1.00 71.88 89 ARG A C 1
ATOM 700 O O . ARG A 1 89 ? 15.907 -1.525 -34.851 1.00 71.88 89 ARG A O 1
ATOM 707 N N . SER A 1 90 ? 14.375 -0.099 -34.021 1.00 72.12 90 SER A N 1
ATOM 708 C CA . SER A 1 90 ? 14.308 0.743 -35.215 1.00 72.12 90 SER A CA 1
ATOM 709 C C . SER A 1 90 ? 15.660 1.392 -35.497 1.00 72.12 90 SER A C 1
ATOM 711 O O . SER A 1 90 ? 16.130 1.341 -36.628 1.00 72.12 90 SER A O 1
ATOM 713 N N . THR A 1 91 ? 16.318 1.949 -34.483 1.00 69.19 91 THR A N 1
ATOM 714 C CA . THR A 1 91 ? 17.621 2.608 -34.629 1.00 69.19 91 THR A CA 1
ATOM 715 C C . THR A 1 91 ? 18.707 1.607 -35.027 1.00 69.19 91 THR A C 1
ATOM 717 O O . THR A 1 91 ? 19.439 1.851 -35.982 1.00 69.19 91 THR A O 1
ATOM 720 N N . ALA A 1 92 ? 18.764 0.441 -34.379 1.00 68.19 92 ALA A N 1
ATOM 721 C CA . ALA A 1 92 ? 19.689 -0.638 -34.720 1.00 68.19 92 ALA A CA 1
ATOM 722 C C . ALA A 1 92 ? 19.489 -1.151 -36.156 1.00 68.19 92 ALA A C 1
ATOM 724 O O . ALA A 1 92 ? 20.465 -1.432 -36.846 1.00 68.19 92 ALA A O 1
ATOM 725 N N . SER A 1 93 ? 18.242 -1.220 -36.640 1.00 69.69 93 SER A N 1
ATOM 726 C CA . SER A 1 93 ? 17.963 -1.585 -38.036 1.00 69.69 93 SER A CA 1
ATOM 727 C C . SER A 1 93 ? 18.457 -0.537 -39.040 1.00 69.69 93 SER A C 1
ATOM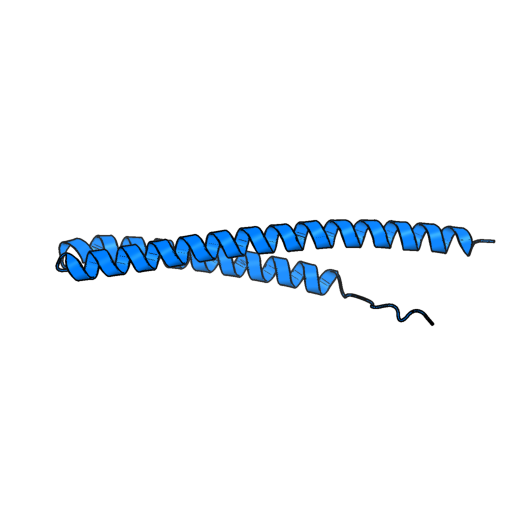 729 O O . SER A 1 93 ? 18.884 -0.897 -40.133 1.00 69.69 93 SER A O 1
ATOM 731 N N . THR A 1 94 ? 18.477 0.742 -38.654 1.00 65.75 94 THR A N 1
ATOM 732 C CA . THR A 1 94 ? 18.981 1.849 -39.484 1.00 65.75 94 THR A CA 1
ATOM 733 C C . THR A 1 94 ? 20.511 1.894 -39.542 1.00 65.75 94 THR A C 1
ATOM 735 O O . THR A 1 94 ? 21.063 2.318 -40.550 1.00 65.75 94 THR A O 1
ATOM 738 N N . PHE A 1 95 ? 21.209 1.443 -38.492 1.00 62.78 95 PHE A N 1
ATOM 739 C CA . PHE A 1 95 ? 22.680 1.386 -38.447 1.00 62.78 95 PHE A CA 1
ATOM 740 C C . PHE A 1 95 ? 23.286 0.128 -39.099 1.00 62.78 95 PHE A C 1
ATOM 742 O O . PHE A 1 95 ? 24.504 0.038 -39.204 1.00 62.78 95 PHE A O 1
ATOM 749 N N . ASN A 1 96 ? 22.466 -0.828 -39.546 1.00 53.75 96 ASN A N 1
ATOM 750 C CA . ASN A 1 96 ? 22.908 -2.065 -40.208 1.00 53.75 96 ASN A CA 1
ATOM 751 C C . ASN A 1 96 ? 23.079 -1.926 -41.743 1.00 53.75 96 ASN A C 1
ATOM 753 O O . ASN A 1 96 ? 22.935 -2.914 -42.466 1.00 53.75 96 ASN A O 1
ATOM 757 N N . PHE A 1 97 ? 23.391 -0.720 -42.233 1.00 46.22 97 PHE A N 1
ATOM 758 C CA . PHE A 1 97 ? 23.758 -0.432 -43.627 1.00 46.22 97 PHE A CA 1
ATOM 759 C C . PHE A 1 97 ? 25.206 0.045 -43.732 1.00 46.22 97 PHE A C 1
ATOM 761 O O . PHE A 1 97 ? 25.601 0.904 -42.910 1.00 46.22 97 PHE A O 1
#

Secondary structure (DSSP, 8-state):
--------HHHHHHHHHHHHHHHHHHHHHHHHHHHHHHHHHTTS-HHHHHHHHHHHHHHHHHHHHHHHHHHHHHHHHHHHHHHHHHHHHHHHHHS--

Sequence (97 aa):
MTGAIVYDYQALADGVRQMQNANQNIEQNVTALNQQVQSLMDSFDGQTATQYNQCADRIFRKLRESNEVLNQISVNLNRNSNNMNDADRSTASTFNF

Radius of gyration: 22.45 Å; chains: 1; bounding box: 42×22×70 Å

InterPro domains:
  IPR010310 Type VII secretion system ESAT-6-like [PF06013] (5-89)
  IPR010310 Type VII secretion system ESAT-6-like [TIGR03930] (5-93)
  IPR036689 ESAT-6-like superfamily [SSF140453] (4-96)

Foldseek 3Di:
DPPPPPDPLVVLLVVLVVLVVVLVVVVVVLVVVLVVVVVCVVPDDPVVVVVVVVVSVVVVVVSVVSNVVSVVSVVVSVVVVVVVVVVVVVVVVVVPD

pLDDT: mean 72.1, std 9.79, range [38.0, 84.25]

Organism: NCBI:txid531938